Protein AF-A0A933ZQR7-F1 (afdb_monomer)

Foldseek 3Di:
DVQVVQVVPVVSNVVLVVQLVVQLVVLVVLDDAEPPDPDPSNVSLNVLLVVLQVLVCVVVVHDPVFKGKAKDFPVLLVVQVVQFDPPQKDKDDCVVNVHPLRIMIIIGGQVRGDDDQQPDDAPQQFPDDDVPDTHGDGPPSVSHHDGGSSSSSSSSSSSD

Sequence (160 aa):
MVITAALQDGKEADALFAELERGVHAALETYSNVHRGSGHHSLVSTRLFEQAREIVLEHLGLKPNKHVVIFCSPRRAQALEARLEPGTYRCVSSLDLGLPLGVRALAVERKHLPRGVPFEPGGGTARLVAPGWVIWAQAPDRFEAGTPAIVNVIALAKAL

Nearest PDB structures (foldseek):
  6a6g-assembly1_A  TM=7.655E-01  e=2.314E-05  Fervidobacterium islandicum
  6wci-assembly1_B  TM=7.344E-01  e=2.459E-05  Stenotrophomonas maltophilia K279a
  6wci-assembly1_A  TM=7.674E-01  e=1.952E-04  Stenotrophomonas maltophilia K279a
  7tlm-assembly1_A-2  TM=8.391E-01  e=2.232E-03  Lancefieldella parvula
  7tlr-assembly1_B  TM=8.384E-01  e=4.105E-03  Lancefieldella parvula

Secondary structure (DSSP, 8-state):
-HHHHHTTSHHHHHHHHHHHHHHHHHHHTT---SSS--SHHHHHHHHHHHHHHHHHHHHTT--TTTEEEEEE-HHHHHHHHTTS-TTSEEEEEGGGGT-----EEEEEEGGGSPPSS-SS--TTTEEEEETTEEEEPPTTGGG--SS--HHHHHHHHHT-

pLDDT: mean 92.82, std 10.78, range [45.94, 98.69]

Solvent-accessible surface area (backbone atoms only — not comparable to full-atom values): 9091 Å² total; per-residue (Å²): 118,68,55,69,61,31,69,79,41,69,69,56,35,51,53,54,49,54,50,49,48,52,55,46,55,62,50,56,79,34,63,48,61,55,94,74,55,90,48,7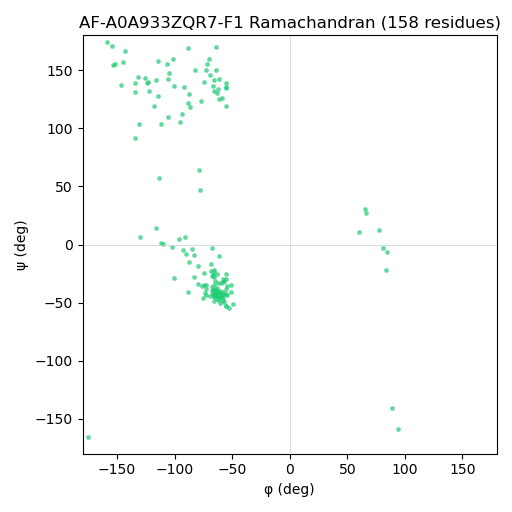0,36,16,48,52,31,30,50,50,49,55,50,26,44,54,48,50,29,56,75,68,75,47,56,74,93,54,34,45,53,37,63,34,40,64,70,54,46,55,58,51,52,77,67,42,64,89,85,53,54,50,75,49,46,27,58,77,54,75,37,90,62,63,44,27,40,40,37,31,38,58,89,62,56,85,77,81,79,48,96,59,76,44,52,61,14,55,70,44,80,54,94,96,50,70,44,60,36,58,85,49,41,22,72,34,49,42,83,74,64,55,69,50,45,40,47,43,36,72,73,103

Mean predicted aligned error: 4.67 Å

Radius of gyration: 16.62 Å; Cα contacts (8 Å, |Δi|>4): 233; chains: 1; bounding box: 39×31×50 Å

Structure (mmCIF, N/CA/C/O backbone):
data_AF-A0A933ZQR7-F1
#
_entry.id   AF-A0A933ZQR7-F1
#
loop_
_atom_site.group_PDB
_atom_site.id
_atom_site.type_symbol
_atom_site.label_atom_id
_atom_site.label_alt_id
_atom_site.label_comp_id
_atom_site.label_asym_id
_atom_site.label_entity_id
_atom_site.label_seq_id
_atom_site.pdbx_PDB_ins_code
_atom_site.Cartn_x
_atom_site.Cartn_y
_atom_site.Cartn_z
_atom_site.occupancy
_atom_site.B_iso_or_equiv
_atom_site.auth_seq_id
_atom_site.auth_comp_id
_atom_site.auth_asym_id
_atom_site.au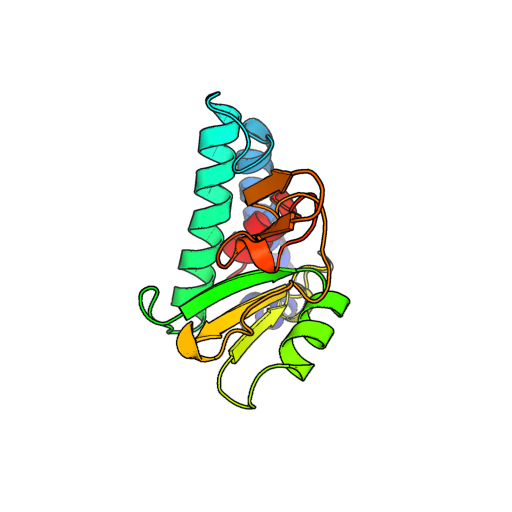th_atom_id
_atom_site.pdbx_PDB_model_num
ATOM 1 N N . MET A 1 1 ? -15.636 2.796 9.864 1.00 45.94 1 MET A N 1
ATOM 2 C CA . MET A 1 1 ? -16.865 3.148 10.618 1.00 45.94 1 MET A CA 1
ATOM 3 C C . MET A 1 1 ? -16.577 3.590 12.057 1.00 45.94 1 MET A C 1
ATOM 5 O O . MET A 1 1 ? -17.418 4.268 12.623 1.00 45.94 1 MET A O 1
ATOM 9 N N . VAL A 1 2 ? -15.415 3.257 12.643 1.00 50.69 2 VAL A N 1
ATOM 10 C CA . VAL A 1 2 ? -15.109 3.552 14.058 1.00 50.69 2 VAL A CA 1
ATOM 11 C C . VAL A 1 2 ? -14.776 5.035 14.301 1.00 50.69 2 VAL A C 1
ATOM 13 O O . VAL A 1 2 ? -15.360 5.650 15.182 1.00 50.69 2 VAL A O 1
ATOM 16 N N . ILE A 1 3 ? -13.931 5.660 13.472 1.00 49.91 3 ILE A N 1
ATOM 17 C CA . ILE A 1 3 ? -13.497 7.051 13.722 1.00 49.91 3 ILE A CA 1
ATOM 18 C C . ILE A 1 3 ? -14.580 8.079 13.354 1.00 49.91 3 ILE A C 1
ATOM 20 O O . ILE A 1 3 ? -14.772 9.060 14.063 1.00 49.91 3 ILE A O 1
ATOM 24 N N . THR A 1 4 ? -15.356 7.842 12.295 1.00 49.53 4 THR A N 1
ATOM 25 C CA . THR A 1 4 ? -16.429 8.762 11.879 1.00 49.53 4 THR A CA 1
ATOM 26 C C . THR A 1 4 ? -17.584 8.830 12.886 1.00 49.53 4 THR A C 1
ATOM 28 O O . THR A 1 4 ? -18.239 9.864 12.974 1.00 49.53 4 THR A O 1
ATOM 31 N N . ALA A 1 5 ? -17.816 7.763 13.660 1.00 48.06 5 ALA A N 1
ATOM 32 C CA . ALA A 1 5 ? -18.797 7.747 14.747 1.00 48.06 5 ALA A CA 1
ATOM 33 C C . ALA A 1 5 ? -18.270 8.426 16.028 1.00 48.06 5 ALA A C 1
ATOM 35 O O . ALA A 1 5 ? -19.030 9.113 16.704 1.00 48.06 5 ALA A O 1
ATOM 36 N N . ALA A 1 6 ? -16.967 8.310 16.317 1.00 49.59 6 ALA A N 1
ATOM 37 C CA . ALA A 1 6 ? -16.336 8.905 17.500 1.00 49.59 6 ALA A CA 1
ATOM 38 C C . ALA A 1 6 ? -16.263 10.445 17.473 1.00 49.59 6 ALA A C 1
ATOM 40 O O . ALA A 1 6 ? -16.108 11.076 18.512 1.00 49.59 6 ALA A O 1
ATOM 41 N N . LEU A 1 7 ? -16.437 11.084 16.309 1.00 52.28 7 LEU A N 1
ATOM 42 C CA . LEU A 1 7 ? -16.472 12.551 16.191 1.00 52.28 7 LEU A CA 1
ATOM 43 C C . LEU A 1 7 ? -17.705 13.208 16.849 1.00 52.28 7 LEU A C 1
ATOM 45 O O . LEU A 1 7 ? -17.814 14.433 16.839 1.00 52.28 7 LEU A O 1
ATOM 49 N N . GLN A 1 8 ? -18.636 12.424 17.403 1.00 56.12 8 GLN A N 1
ATOM 50 C CA . GLN A 1 8 ? -19.807 12.933 18.126 1.00 56.12 8 GLN A CA 1
ATOM 51 C C . GLN A 1 8 ? -19.541 13.188 19.621 1.00 56.12 8 GLN A C 1
ATOM 53 O O . GLN A 1 8 ? -20.302 13.933 20.237 1.00 56.12 8 GLN A O 1
ATOM 58 N N . ASP A 1 9 ? -18.446 12.657 20.182 1.00 63.94 9 ASP A N 1
ATOM 59 C CA . ASP A 1 9 ? -18.006 12.918 21.557 1.00 63.94 9 ASP A CA 1
ATOM 60 C C . ASP A 1 9 ? -16.511 13.284 21.569 1.00 63.94 9 ASP A C 1
ATOM 62 O O . ASP A 1 9 ? -15.629 12.441 21.395 1.00 63.94 9 ASP A O 1
ATOM 66 N N . GLY A 1 10 ? -16.210 14.576 21.735 1.00 71.75 10 GLY A N 1
ATOM 67 C CA . GLY A 1 10 ? -14.857 15.121 21.563 1.00 71.75 10 GLY A CA 1
ATOM 68 C C . GLY A 1 10 ? -13.785 14.439 22.422 1.00 71.75 10 GLY A C 1
ATOM 69 O O . GLY A 1 10 ? -12.646 14.318 21.987 1.00 71.75 10 GLY A O 1
ATOM 70 N N . LYS A 1 11 ? -14.145 13.909 23.599 1.00 77.25 11 LYS A N 1
ATOM 71 C CA . LYS A 1 11 ? -13.191 13.199 24.470 1.00 77.25 11 LYS A CA 1
ATOM 72 C C . LYS A 1 11 ? -12.793 11.821 23.942 1.00 77.25 11 LYS A C 1
ATOM 74 O O . LYS A 1 11 ? -11.658 11.398 24.153 1.00 77.25 11 LYS A O 1
ATOM 79 N N . GLU A 1 12 ? -13.714 11.112 23.294 1.00 82.06 12 GLU A N 1
ATOM 80 C CA . GLU A 1 12 ? -13.433 9.801 22.704 1.00 82.06 12 GLU A CA 1
ATOM 81 C C . GLU A 1 12 ? -12.577 9.957 21.442 1.00 82.06 12 GLU A C 1
ATOM 83 O O . GLU A 1 12 ? -11.587 9.242 21.272 1.00 82.06 12 GLU A O 1
ATOM 88 N N . ALA A 1 13 ? -12.886 10.961 20.615 1.00 79.38 13 ALA A N 1
ATOM 89 C CA . ALA A 1 13 ? -12.074 11.323 19.456 1.00 79.38 13 ALA A CA 1
ATOM 90 C C . ALA A 1 13 ? -10.625 11.673 19.845 1.00 79.38 13 ALA A C 1
ATOM 92 O O . ALA A 1 13 ? -9.689 11.163 19.224 1.00 79.38 13 ALA A O 1
ATOM 93 N N . ASP A 1 14 ? -10.432 12.473 20.898 1.00 86.50 14 ASP A N 1
ATOM 94 C CA . ASP A 1 14 ? -9.101 12.836 21.400 1.00 86.50 14 ASP A CA 1
ATOM 95 C C . ASP A 1 14 ? -8.309 11.606 21.873 1.00 86.50 14 ASP A C 1
ATOM 97 O O . ASP A 1 14 ? -7.120 11.467 21.577 1.00 86.50 14 ASP A O 1
ATOM 101 N N . ALA A 1 15 ? -8.965 10.674 22.573 1.00 89.81 15 ALA A N 1
ATOM 102 C CA . ALA A 1 15 ? -8.327 9.451 23.057 1.00 89.81 15 ALA A CA 1
ATOM 103 C C . ALA A 1 15 ? -7.889 8.523 21.909 1.00 89.81 15 ALA A C 1
ATOM 105 O O . ALA A 1 15 ? -6.765 8.007 21.932 1.00 89.81 15 ALA A O 1
ATOM 106 N N . LEU A 1 16 ? -8.743 8.344 20.894 1.00 89.38 16 LEU A N 1
ATOM 107 C CA . LEU A 1 16 ? -8.436 7.555 19.696 1.00 89.38 16 LEU A CA 1
ATOM 108 C C . LEU A 1 16 ? -7.303 8.184 18.883 1.00 89.38 16 LEU A C 1
ATOM 110 O O . LEU A 1 16 ? -6.387 7.483 18.447 1.00 89.38 16 LEU A O 1
ATOM 114 N N . PHE A 1 17 ? -7.326 9.508 18.715 1.00 90.25 17 PHE A N 1
ATOM 115 C CA . PHE A 1 17 ? -6.254 10.222 18.030 1.00 90.25 17 PHE A CA 1
ATOM 116 C C . PHE A 1 17 ? -4.923 10.082 18.776 1.00 90.25 17 PHE A C 1
ATOM 118 O O . PHE A 1 17 ? -3.911 9.763 18.157 1.00 90.25 17 PHE A O 1
ATOM 125 N N . ALA A 1 18 ? -4.927 10.214 20.106 1.00 93.25 18 ALA A N 1
ATOM 126 C CA . ALA A 1 18 ? -3.728 10.023 20.917 1.00 93.25 18 ALA A CA 1
ATOM 127 C C . ALA A 1 18 ? -3.171 8.590 20.808 1.00 93.25 18 ALA A C 1
ATOM 129 O O . ALA A 1 18 ? -1.959 8.383 20.880 1.00 93.25 18 ALA A O 1
ATOM 130 N N . GLU A 1 19 ? -4.023 7.572 20.645 1.00 93.88 19 GLU A N 1
ATOM 131 C CA . GLU A 1 19 ? -3.561 6.205 20.383 1.00 93.88 19 GLU A CA 1
ATOM 132 C C . GLU A 1 19 ? -2.932 6.053 18.996 1.00 93.88 19 GLU A C 1
ATOM 134 O O . GLU A 1 19 ? -1.863 5.442 18.872 1.00 93.88 19 GLU A O 1
ATOM 139 N N . LEU A 1 20 ? -3.564 6.616 17.965 1.00 95.31 20 LEU A N 1
ATOM 140 C CA . LEU A 1 20 ? -3.017 6.634 16.612 1.00 95.31 20 LEU A CA 1
ATOM 141 C C . LEU A 1 20 ? -1.650 7.327 16.589 1.00 95.31 20 LEU A C 1
ATOM 143 O O . LEU A 1 20 ? -0.692 6.769 16.055 1.00 95.31 20 LEU A O 1
ATOM 147 N N . GLU A 1 21 ? -1.549 8.498 17.218 1.00 95.12 21 GLU A N 1
ATOM 148 C CA . GLU A 1 21 ? -0.314 9.263 17.368 1.00 95.12 21 GLU A CA 1
ATOM 149 C C . GLU A 1 21 ? 0.779 8.412 18.026 1.00 95.12 21 GLU A C 1
ATOM 151 O O . GLU A 1 21 ? 1.842 8.227 17.432 1.00 95.12 21 GLU A O 1
ATOM 156 N N . ARG A 1 22 ? 0.510 7.794 19.187 1.00 96.62 22 ARG A N 1
ATOM 157 C CA . ARG A 1 22 ? 1.475 6.891 19.846 1.00 96.62 22 ARG A CA 1
ATOM 158 C C . ARG A 1 22 ? 1.943 5.762 18.926 1.00 96.62 22 ARG A C 1
ATOM 160 O O . ARG A 1 22 ? 3.133 5.458 18.894 1.00 96.62 22 ARG A O 1
ATOM 167 N N . GLY A 1 23 ? 1.026 5.153 18.172 1.00 95.25 23 GLY A N 1
ATOM 168 C CA . GLY A 1 23 ? 1.356 4.097 17.213 1.00 95.25 23 GLY A CA 1
ATOM 169 C C . GLY A 1 23 ? 2.268 4.582 16.083 1.00 95.25 23 GLY A C 1
ATOM 170 O O . GLY A 1 23 ? 3.233 3.904 15.731 1.00 95.25 23 GLY A O 1
ATOM 171 N N . VAL A 1 24 ? 2.001 5.776 15.548 1.00 96.62 24 VAL A N 1
ATOM 172 C CA . VAL A 1 24 ? 2.841 6.407 14.523 1.00 96.62 24 VAL A CA 1
ATOM 173 C C . VAL A 1 24 ? 4.220 6.752 15.083 1.00 96.62 24 VAL A C 1
ATOM 175 O O . VAL A 1 24 ? 5.220 6.424 14.449 1.00 96.62 24 VAL A O 1
ATOM 178 N N . HIS A 1 25 ? 4.300 7.339 16.278 1.00 97.56 25 HIS A N 1
ATOM 179 C CA . HIS A 1 25 ? 5.574 7.650 16.930 1.00 97.56 25 HIS A CA 1
ATOM 180 C C . HIS A 1 25 ? 6.432 6.402 17.152 1.00 97.56 25 HIS A C 1
ATOM 182 O O . HIS A 1 25 ? 7.615 6.422 16.819 1.00 97.56 25 HIS A O 1
ATOM 188 N N . ALA A 1 26 ? 5.836 5.298 17.609 1.00 96.50 26 ALA A N 1
ATOM 189 C CA . ALA A 1 26 ? 6.547 4.029 17.753 1.00 96.50 26 ALA A CA 1
ATOM 190 C C . ALA A 1 26 ? 7.094 3.510 16.409 1.00 96.50 26 ALA A C 1
ATOM 192 O O . ALA A 1 26 ? 8.220 3.022 16.332 1.00 96.50 26 ALA A O 1
ATOM 193 N N . ALA A 1 27 ? 6.335 3.649 15.316 1.00 96.56 27 ALA A N 1
ATOM 194 C CA . ALA A 1 27 ? 6.821 3.279 13.987 1.00 96.56 27 ALA A CA 1
ATOM 195 C C . ALA A 1 27 ? 7.983 4.173 13.513 1.00 96.56 27 ALA A C 1
ATOM 197 O O . ALA A 1 27 ? 8.902 3.690 12.848 1.00 96.56 27 ALA A O 1
ATOM 198 N N . LEU A 1 28 ? 7.971 5.462 13.872 1.00 97.06 28 LEU A N 1
ATOM 199 C CA . LEU A 1 28 ? 9.020 6.416 13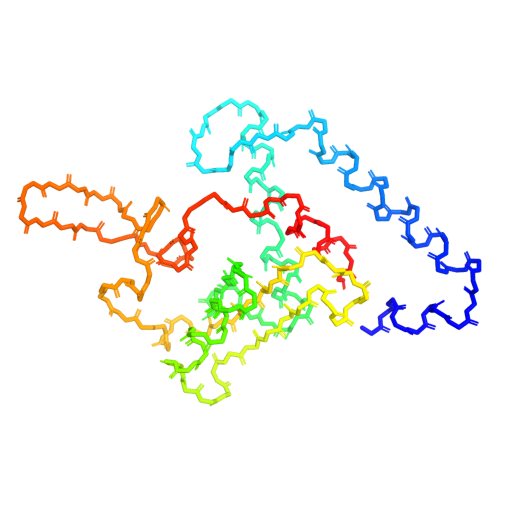.502 1.00 97.06 28 LEU A CA 1
ATOM 200 C C . LEU A 1 28 ? 10.381 6.095 14.133 1.00 97.06 28 LEU A C 1
ATOM 202 O O . LEU A 1 28 ? 11.400 6.384 13.508 1.00 97.06 28 LEU A O 1
ATOM 206 N N . GLU A 1 29 ? 10.423 5.438 15.296 1.00 97.38 29 GLU A N 1
ATOM 207 C CA . GLU A 1 29 ? 11.681 5.012 15.938 1.00 97.38 29 GLU A CA 1
ATOM 208 C C . GLU A 1 29 ? 12.522 4.087 15.045 1.00 97.38 29 GLU A C 1
ATOM 210 O O . GLU A 1 29 ? 13.751 4.094 15.105 1.00 97.38 29 GLU A O 1
ATOM 215 N N . THR A 1 30 ? 11.864 3.314 14.178 1.00 95.50 30 THR A N 1
ATOM 216 C CA . THR A 1 30 ? 12.508 2.350 13.273 1.00 95.50 30 THR A CA 1
ATOM 217 C C . THR A 1 30 ? 12.314 2.698 11.799 1.00 95.50 30 THR A C 1
ATOM 219 O O . THR A 1 30 ? 12.578 1.862 10.930 1.00 95.50 30 THR A O 1
ATOM 222 N N . TYR A 1 31 ? 11.872 3.924 11.496 1.00 96.38 31 TYR A N 1
ATOM 223 C CA . TYR A 1 31 ? 11.580 4.350 10.132 1.00 96.38 31 TYR A CA 1
ATOM 224 C C . TYR A 1 31 ? 12.812 4.236 9.226 1.00 96.38 31 TYR A C 1
ATOM 226 O O . TYR A 1 31 ? 13.888 4.779 9.490 1.00 96.38 31 TYR A O 1
ATOM 234 N N . SER A 1 32 ? 12.638 3.527 8.117 1.00 96.00 32 SER A N 1
ATOM 235 C CA . SER A 1 32 ? 13.618 3.397 7.049 1.00 96.00 32 SER A CA 1
ATOM 236 C C . SER A 1 32 ? 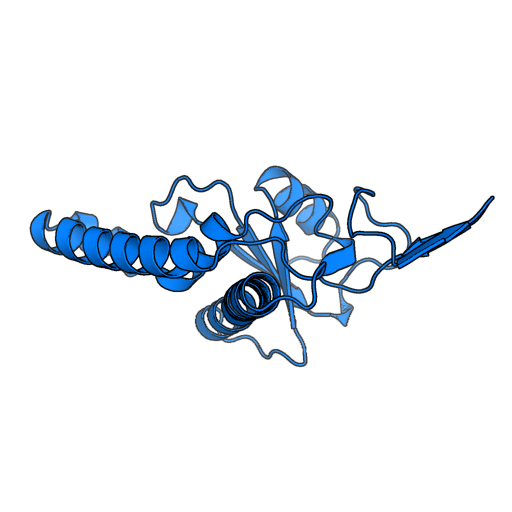12.929 2.980 5.750 1.00 96.00 32 SER A C 1
ATOM 238 O O . SER A 1 32 ? 11.737 2.677 5.719 1.00 96.00 32 SER A O 1
ATOM 240 N N . ASN A 1 33 ? 13.689 2.934 4.657 1.00 93.75 33 ASN A N 1
ATOM 241 C CA . ASN A 1 33 ? 13.176 2.478 3.370 1.00 93.75 33 ASN A CA 1
ATOM 242 C C . ASN A 1 33 ? 12.718 1.014 3.452 1.00 93.75 33 ASN A C 1
ATOM 244 O O . ASN A 1 33 ? 13.454 0.150 3.938 1.00 93.75 33 ASN A O 1
ATOM 248 N N . VAL A 1 34 ? 11.537 0.731 2.904 1.00 93.75 34 VAL A N 1
ATOM 249 C CA . VAL A 1 34 ? 11.007 -0.633 2.765 1.00 93.75 34 VAL A CA 1
ATOM 250 C C . VAL A 1 34 ? 11.574 -1.320 1.525 1.00 93.75 34 VAL A C 1
ATOM 252 O O . VAL A 1 34 ? 11.907 -0.655 0.541 1.00 93.75 34 VAL A O 1
ATOM 255 N N . HIS A 1 35 ? 11.704 -2.648 1.572 1.00 90.88 35 HIS A N 1
ATOM 256 C CA . HIS A 1 35 ? 12.118 -3.507 0.445 1.00 90.88 35 HIS A CA 1
ATOM 257 C C . HIS A 1 35 ? 13.509 -3.217 -0.156 1.00 90.88 35 HIS A C 1
ATOM 259 O O . HIS A 1 35 ? 13.837 -3.727 -1.227 1.00 90.88 35 HIS A O 1
ATOM 265 N N . ARG A 1 36 ? 14.339 -2.388 0.494 1.00 84.31 36 ARG A N 1
ATOM 266 C CA . ARG A 1 36 ? 15.611 -1.891 -0.072 1.00 84.31 36 ARG A CA 1
ATOM 267 C C . ARG A 1 36 ? 16.824 -2.037 0.847 1.00 84.31 36 ARG A C 1
ATOM 269 O O . ARG A 1 36 ? 17.892 -1.537 0.506 1.00 84.31 36 ARG A O 1
ATOM 276 N N . GLY A 1 37 ? 16.692 -2.703 1.991 1.00 86.62 37 GLY A N 1
ATOM 277 C CA . GLY A 1 37 ? 17.787 -2.858 2.943 1.00 86.62 37 GLY A CA 1
ATOM 278 C C . GLY A 1 37 ? 17.681 -4.128 3.778 1.00 86.62 37 GLY A C 1
ATOM 279 O O . GLY A 1 37 ? 16.602 -4.674 3.983 1.00 86.62 37 GLY A O 1
ATOM 280 N N . SER A 1 38 ? 18.831 -4.588 4.266 1.00 92.06 38 SER A N 1
ATOM 281 C CA . SER A 1 38 ? 18.963 -5.716 5.199 1.00 92.06 38 SER A CA 1
ATOM 282 C C . SER A 1 38 ? 19.214 -5.273 6.647 1.00 92.06 38 SER A C 1
ATOM 284 O O . SER A 1 38 ? 19.316 -6.110 7.539 1.00 92.06 38 SER A O 1
ATOM 286 N N . GLY A 1 39 ? 19.322 -3.963 6.896 1.00 95.69 39 GLY A N 1
ATOM 287 C CA . GLY A 1 39 ? 19.493 -3.406 8.238 1.00 95.69 39 GLY A CA 1
ATOM 288 C C . GLY A 1 39 ? 18.220 -3.505 9.082 1.00 95.69 39 GLY A C 1
ATOM 289 O O . GLY A 1 39 ? 17.113 -3.512 8.544 1.00 95.69 39 GLY A O 1
ATOM 290 N N . HIS A 1 40 ? 18.379 -3.521 10.410 1.00 96.19 40 HIS A N 1
ATOM 291 C CA . HIS A 1 40 ? 17.283 -3.725 11.367 1.00 96.19 40 HIS A CA 1
ATOM 292 C C . HIS A 1 40 ? 16.067 -2.818 11.104 1.00 96.19 40 HIS A C 1
ATOM 294 O O . HIS A 1 40 ? 14.960 -3.319 10.937 1.00 96.19 40 HIS A O 1
ATOM 300 N N . HIS A 1 41 ? 16.272 -1.504 10.961 1.00 96.75 41 HIS A N 1
ATOM 301 C CA . HIS A 1 41 ? 15.182 -0.547 10.717 1.00 96.75 41 HIS A CA 1
ATOM 302 C C . HIS A 1 41 ? 14.463 -0.789 9.382 1.00 96.75 41 HIS A C 1
ATOM 304 O O . HIS A 1 41 ? 13.242 -0.687 9.305 1.00 96.75 41 HIS A O 1
ATOM 310 N N . SER A 1 42 ? 15.194 -1.174 8.329 1.00 96.50 42 SER A N 1
ATOM 311 C CA . SER A 1 42 ? 14.590 -1.493 7.027 1.00 96.50 42 SER A CA 1
ATOM 312 C C . SER A 1 42 ? 13.728 -2.753 7.105 1.00 96.50 42 SER A C 1
ATOM 314 O O . SER A 1 42 ? 12.626 -2.774 6.554 1.00 96.50 42 SER A O 1
ATOM 316 N N . LEU A 1 43 ? 14.175 -3.772 7.848 1.00 96.88 43 LEU A N 1
ATOM 317 C CA . LEU A 1 43 ? 13.399 -4.992 8.083 1.00 96.88 43 LEU A CA 1
ATOM 318 C C . LEU A 1 43 ? 12.138 -4.717 8.912 1.00 96.88 43 LEU A C 1
ATOM 320 O O . LEU A 1 43 ? 11.063 -5.196 8.552 1.00 96.88 43 LEU A O 1
ATOM 324 N N . VAL A 1 44 ? 12.245 -3.922 9.982 1.00 97.44 44 VAL A N 1
ATOM 325 C CA . VAL A 1 44 ? 11.095 -3.556 10.825 1.00 97.44 44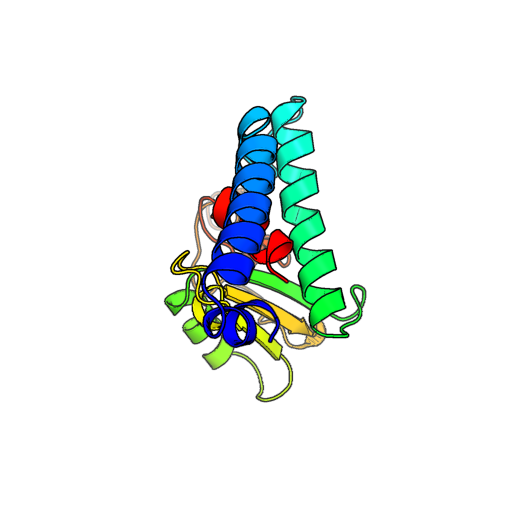 VAL A CA 1
ATOM 326 C C . VAL A 1 44 ? 10.093 -2.707 10.041 1.00 97.44 44 VAL A C 1
ATOM 328 O O . VAL A 1 44 ? 8.917 -3.061 9.990 1.00 97.44 44 VAL A O 1
ATOM 331 N N . SER A 1 45 ? 10.550 -1.660 9.348 1.00 97.38 45 SER A N 1
ATOM 332 C CA . SER A 1 45 ? 9.690 -0.828 8.494 1.00 97.38 45 SER A CA 1
ATOM 333 C C . SER A 1 45 ? 8.998 -1.651 7.406 1.00 97.38 45 SER A C 1
ATOM 335 O O . SER A 1 45 ? 7.804 -1.485 7.175 1.00 97.38 45 SER A O 1
ATOM 337 N N . THR A 1 46 ? 9.724 -2.577 6.767 1.00 97.31 46 THR A N 1
ATOM 338 C CA . THR A 1 46 ? 9.158 -3.488 5.758 1.00 97.31 46 THR A CA 1
ATOM 339 C C . THR A 1 46 ? 8.066 -4.361 6.362 1.00 97.31 46 THR A C 1
ATOM 341 O O . THR A 1 46 ? 6.990 -4.487 5.786 1.00 97.31 46 THR A O 1
ATOM 344 N N . ARG A 1 47 ? 8.308 -4.928 7.548 1.00 97.50 47 ARG A N 1
ATOM 345 C CA . ARG A 1 47 ? 7.321 -5.758 8.238 1.00 97.50 47 ARG A CA 1
ATOM 346 C C . ARG A 1 47 ? 6.054 -4.976 8.571 1.00 97.50 47 ARG A C 1
ATOM 348 O O . ARG A 1 47 ? 4.973 -5.474 8.289 1.00 97.50 47 ARG A O 1
ATOM 355 N N . LEU A 1 48 ? 6.177 -3.777 9.142 1.00 98.00 48 LEU A N 1
ATOM 356 C CA . LEU A 1 48 ? 5.022 -2.937 9.480 1.00 98.00 48 LEU A CA 1
ATOM 357 C C . LEU A 1 48 ? 4.227 -2.541 8.227 1.00 98.00 48 LEU A C 1
ATOM 359 O O . LEU A 1 48 ? 2.998 -2.573 8.232 1.00 98.00 48 LEU A O 1
ATOM 363 N N . PHE A 1 49 ? 4.927 -2.211 7.142 1.00 98.06 49 PHE A N 1
ATOM 364 C CA . PHE A 1 49 ? 4.313 -1.854 5.867 1.00 98.06 49 PHE A CA 1
ATOM 365 C C . PHE A 1 49 ? 3.573 -3.028 5.210 1.00 98.06 49 PHE A C 1
ATOM 367 O O . PHE A 1 49 ? 2.461 -2.856 4.720 1.00 98.06 49 PHE A O 1
ATOM 374 N N . GLU A 1 50 ? 4.142 -4.234 5.228 1.00 97.81 50 GLU A N 1
ATOM 375 C CA . GLU A 1 50 ? 3.474 -5.419 4.676 1.00 97.81 50 GLU A CA 1
ATOM 376 C C . GLU A 1 50 ? 2.349 -5.927 5.592 1.00 97.81 50 GLU A C 1
ATOM 378 O O . GLU A 1 50 ? 1.287 -6.307 5.099 1.00 97.81 50 GLU A O 1
ATOM 383 N N . GLN A 1 51 ? 2.501 -5.817 6.917 1.00 98.25 51 GLN A N 1
ATOM 384 C CA . GLN A 1 51 ? 1.430 -6.097 7.881 1.00 98.25 51 GLN A CA 1
ATOM 385 C C . GLN A 1 51 ? 0.209 -5.190 7.656 1.00 98.25 51 GLN A C 1
ATOM 387 O O . GLN A 1 51 ? -0.929 -5.633 7.814 1.00 98.25 51 GLN A O 1
ATOM 392 N N . ALA A 1 52 ? 0.408 -3.947 7.208 1.00 98.50 52 ALA A N 1
ATOM 393 C CA . ALA A 1 52 ? -0.700 -3.074 6.827 1.00 98.50 52 ALA A CA 1
ATOM 394 C C . ALA A 1 52 ? -1.573 -3.678 5.712 1.00 98.50 52 ALA A C 1
ATOM 396 O O . ALA A 1 52 ? -2.785 -3.459 5.695 1.00 98.50 52 ALA A O 1
ATOM 397 N N . ARG A 1 53 ? -1.002 -4.469 4.789 1.00 98.50 53 ARG A N 1
ATOM 398 C CA . ARG A 1 53 ? -1.787 -5.162 3.752 1.00 98.50 53 ARG A CA 1
ATOM 399 C C . ARG A 1 53 ? -2.676 -6.238 4.355 1.00 98.50 53 ARG A C 1
ATOM 401 O O . ARG A 1 53 ? -3.812 -6.388 3.916 1.00 98.50 53 ARG A O 1
ATOM 408 N N . GLU A 1 54 ? -2.167 -6.975 5.335 1.00 98.38 54 GLU A N 1
ATOM 409 C CA . GLU A 1 54 ? -2.924 -8.014 6.038 1.00 98.38 54 GLU A CA 1
ATOM 410 C C . GLU A 1 54 ? -4.115 -7.404 6.779 1.00 98.38 54 GLU A C 1
ATOM 412 O O . GLU A 1 54 ? -5.240 -7.854 6.577 1.00 98.38 54 GLU A O 1
ATOM 417 N N . ILE A 1 55 ? -3.887 -6.309 7.513 1.00 98.56 55 ILE A N 1
ATOM 418 C CA . ILE A 1 55 ? -4.937 -5.568 8.229 1.00 98.56 55 ILE A CA 1
ATOM 419 C C . ILE A 1 55 ? -6.005 -5.050 7.258 1.00 98.56 55 ILE A C 1
ATOM 421 O O . ILE A 1 55 ? -7.198 -5.221 7.494 1.00 98.56 55 ILE A O 1
ATOM 425 N N . VAL A 1 56 ? -5.604 -4.473 6.118 1.00 98.69 56 VAL A N 1
ATOM 426 C CA . VAL A 1 56 ? -6.559 -4.026 5.089 1.00 98.69 56 VAL A CA 1
ATOM 427 C C . VAL A 1 56 ? -7.388 -5.193 4.546 1.00 98.69 56 VAL A C 1
ATOM 429 O O . VAL A 1 56 ? -8.595 -5.051 4.348 1.00 98.69 56 VAL A O 1
ATOM 432 N N . LEU A 1 57 ? -6.769 -6.346 4.276 1.00 98.50 57 LEU A N 1
ATOM 433 C CA . LEU A 1 57 ? -7.492 -7.523 3.787 1.00 98.50 57 LEU A CA 1
ATOM 434 C C . LEU A 1 57 ? -8.473 -8.059 4.827 1.00 98.50 57 LEU A C 1
ATOM 436 O O . LEU A 1 57 ? -9.601 -8.384 4.460 1.00 98.50 57 LEU A O 1
ATOM 440 N N . GLU A 1 58 ? -8.062 -8.126 6.092 1.00 98.38 58 GLU A N 1
ATOM 441 C CA . GLU A 1 58 ? -8.907 -8.540 7.211 1.00 98.38 58 GLU A CA 1
ATOM 442 C C . GLU A 1 58 ? -10.106 -7.603 7.370 1.00 98.38 58 GLU A C 1
ATOM 444 O O . GLU A 1 58 ? -11.247 -8.064 7.327 1.00 98.38 58 GLU A O 1
ATOM 449 N N . HIS A 1 59 ? -9.860 -6.290 7.414 1.00 98.12 59 HIS A N 1
ATOM 450 C CA . HIS A 1 59 ? -10.898 -5.262 7.480 1.00 98.12 59 HIS A CA 1
ATOM 451 C C . HIS A 1 59 ? -11.912 -5.387 6.330 1.00 98.12 59 HIS A C 1
ATOM 453 O O . HIS A 1 59 ? -13.115 -5.211 6.513 1.00 98.12 59 HIS A O 1
ATOM 459 N N . LEU A 1 60 ? -11.443 -5.729 5.125 1.00 97.75 60 LEU A N 1
ATOM 460 C CA . LEU A 1 60 ? -12.295 -5.920 3.950 1.00 97.75 60 LEU A CA 1
ATOM 461 C C . LEU A 1 60 ? -12.916 -7.326 3.842 1.00 97.75 60 LEU A C 1
ATOM 463 O O . LEU A 1 60 ? -13.692 -7.559 2.907 1.00 97.75 60 LEU A O 1
ATOM 467 N N . GLY A 1 61 ? -12.586 -8.261 4.738 1.00 97.94 61 GLY A N 1
ATOM 468 C CA . GLY A 1 61 ? -13.036 -9.656 4.693 1.00 97.94 61 GLY A CA 1
ATOM 469 C C . GLY A 1 61 ? -12.510 -10.441 3.482 1.00 97.94 61 GLY A C 1
ATOM 470 O O . GLY A 1 61 ? -13.195 -11.325 2.960 1.00 97.94 61 GLY A O 1
ATOM 471 N N . LEU A 1 62 ? -11.322 -10.097 2.980 1.00 98.12 62 LEU A N 1
ATOM 472 C CA . LEU A 1 62 ? -10.738 -10.646 1.755 1.00 98.12 62 LEU A CA 1
ATOM 473 C C . LEU A 1 62 ? -9.618 -11.649 2.043 1.00 98.12 62 LEU A C 1
ATOM 475 O O . LEU A 1 62 ? -8.862 -11.537 3.000 1.00 98.12 62 LEU A O 1
ATOM 479 N N . LYS A 1 63 ? -9.477 -12.649 1.165 1.00 96.94 63 LYS A N 1
ATOM 480 C CA . LYS A 1 63 ? -8.474 -13.713 1.336 1.00 96.94 63 LYS A CA 1
ATOM 481 C C . LYS A 1 63 ? -7.115 -13.326 0.730 1.00 96.94 63 LYS A C 1
ATOM 483 O O . LYS A 1 63 ? -7.089 -13.031 -0.472 1.00 96.94 63 LYS A O 1
ATOM 488 N N . PRO A 1 64 ? -5.990 -13.444 1.464 1.00 95.62 64 PRO A N 1
ATOM 489 C CA . PRO A 1 64 ? -4.654 -13.031 0.999 1.00 95.62 64 PRO A CA 1
ATOM 490 C C . PRO A 1 64 ? -4.102 -13.857 -0.172 1.00 95.62 64 PRO A C 1
ATOM 492 O O . PRO A 1 64 ? -3.320 -13.367 -0.990 1.00 95.62 64 PRO A O 1
ATOM 495 N N . ASN A 1 65 ? -4.545 -15.108 -0.317 1.00 96.00 65 ASN A N 1
ATOM 496 C CA . ASN A 1 65 ? -4.164 -15.952 -1.451 1.00 96.00 65 ASN A CA 1
ATOM 497 C C . ASN A 1 65 ? -4.862 -15.554 -2.765 1.00 96.00 65 ASN A C 1
ATOM 499 O O . ASN A 1 65 ? -4.340 -15.826 -3.844 1.00 96.00 65 ASN A O 1
ATOM 503 N N . LYS A 1 66 ? -6.028 -14.903 -2.690 1.00 97.25 66 LYS A N 1
ATOM 504 C CA . LYS A 1 66 ? -6.805 -14.464 -3.859 1.00 97.25 66 LYS A CA 1
ATOM 505 C C . LYS A 1 66 ? -6.621 -12.987 -4.173 1.00 97.25 66 LYS A C 1
ATOM 507 O O . LYS A 1 66 ? -6.715 -12.613 -5.339 1.00 97.25 66 LYS A O 1
ATOM 512 N N . HIS A 1 67 ? -6.335 -12.178 -3.161 1.00 98.50 67 HIS A N 1
ATOM 513 C CA . HIS A 1 67 ? -6.258 -10.731 -3.281 1.00 98.50 67 HIS A CA 1
ATOM 514 C C . HIS A 1 67 ? -4.843 -10.230 -3.039 1.00 98.50 67 HIS A C 1
ATOM 516 O O . HIS A 1 67 ? -4.012 -10.889 -2.415 1.00 98.50 67 HIS A O 1
ATOM 522 N N . VAL A 1 68 ? -4.578 -9.043 -3.555 1.00 98.31 68 VAL A N 1
ATOM 523 C CA . VAL A 1 68 ? -3.396 -8.255 -3.235 1.00 98.31 68 VAL A CA 1
ATOM 524 C C . VAL A 1 68 ? -3.848 -6.827 -2.983 1.00 98.31 68 VAL A C 1
ATOM 526 O O . VAL A 1 68 ? -4.729 -6.327 -3.679 1.00 98.31 68 VAL A O 1
ATOM 529 N N . VAL A 1 69 ? -3.272 -6.196 -1.967 1.00 98.69 69 VAL A N 1
ATOM 530 C CA . VAL A 1 69 ? -3.501 -4.783 -1.656 1.00 98.69 69 VAL A CA 1
ATOM 531 C C . VAL A 1 69 ? -2.446 -3.967 -2.375 1.00 98.69 69 VAL A C 1
ATOM 533 O O . VAL A 1 69 ? -1.281 -4.348 -2.342 1.00 98.69 69 VAL A O 1
ATOM 536 N N . ILE A 1 70 ? -2.848 -2.866 -3.001 1.00 98.38 70 ILE A N 1
ATOM 537 C CA . ILE A 1 70 ? -1.971 -1.886 -3.642 1.00 98.38 70 ILE A CA 1
ATOM 538 C C . ILE A 1 70 ? -2.165 -0.548 -2.925 1.00 98.38 70 ILE A C 1
ATOM 540 O O . ILE A 1 70 ? -3.268 0.004 -2.921 1.00 98.38 70 ILE A O 1
ATOM 544 N N . PHE A 1 71 ? -1.101 -0.025 -2.328 1.00 98.44 71 PHE A N 1
ATOM 545 C CA . PHE A 1 71 ? -1.066 1.290 -1.708 1.00 98.44 71 PHE A CA 1
ATOM 546 C C . PHE A 1 71 ? -0.682 2.344 -2.736 1.00 98.44 71 PHE A C 1
ATOM 548 O O . PHE A 1 71 ? 0.378 2.289 -3.359 1.00 98.44 71 PHE A O 1
ATOM 555 N N . CYS A 1 72 ? -1.541 3.338 -2.923 1.00 97.00 72 CYS A N 1
ATOM 556 C CA . CYS A 1 72 ? -1.284 4.398 -3.887 1.00 97.00 72 CYS A CA 1
ATOM 557 C C . CYS A 1 72 ? -2.018 5.695 -3.531 1.00 97.00 72 CYS A C 1
ATOM 559 O O . CYS A 1 72 ? -2.841 5.745 -2.616 1.00 97.00 72 CYS A O 1
ATOM 561 N N . SER A 1 73 ? -1.691 6.772 -4.245 1.00 97.06 73 SER A N 1
ATOM 562 C CA . SER A 1 73 ? -2.400 8.045 -4.112 1.00 97.06 73 SER A CA 1
ATOM 563 C C . SER A 1 73 ? -3.823 7.951 -4.685 1.00 97.06 73 SER A C 1
ATOM 565 O O . SER A 1 73 ? -4.074 7.112 -5.557 1.00 97.06 73 SER A O 1
ATOM 567 N N . PRO A 1 74 ? -4.752 8.848 -4.296 1.00 97.06 74 PRO A N 1
ATOM 568 C CA . PRO A 1 74 ? -6.105 8.883 -4.851 1.00 97.06 74 PRO A CA 1
ATOM 569 C C . PRO A 1 74 ? -6.151 8.902 -6.383 1.00 97.06 74 PRO A C 1
ATOM 571 O O . PRO A 1 74 ? -6.928 8.169 -6.990 1.00 97.06 74 PRO A O 1
ATOM 574 N N . ARG A 1 75 ? -5.258 9.674 -7.017 1.00 96.00 75 ARG A N 1
ATOM 575 C CA . ARG A 1 75 ? -5.140 9.745 -8.480 1.00 96.00 75 ARG A CA 1
ATOM 576 C C . ARG A 1 75 ? -4.760 8.398 -9.099 1.00 96.00 75 ARG A C 1
ATOM 578 O O . ARG A 1 75 ? -5.311 8.016 -10.127 1.00 96.00 75 ARG A O 1
ATOM 585 N N . ARG A 1 76 ? -3.799 7.690 -8.501 1.00 95.81 76 ARG A N 1
ATOM 586 C CA . ARG A 1 76 ? -3.333 6.394 -9.013 1.00 95.81 76 ARG A CA 1
ATOM 587 C C . ARG A 1 76 ? -4.348 5.287 -8.789 1.00 95.81 76 ARG A C 1
ATOM 589 O O . ARG A 1 76 ? -4.526 4.474 -9.689 1.00 95.81 76 ARG A O 1
ATOM 596 N N . ALA A 1 77 ? -5.038 5.297 -7.649 1.00 96.62 77 ALA A N 1
ATOM 597 C CA . ALA A 1 77 ? -6.155 4.395 -7.399 1.00 96.62 77 ALA A CA 1
ATOM 598 C C . ALA A 1 77 ? -7.205 4.546 -8.504 1.00 96.62 77 ALA A C 1
ATOM 600 O O . ALA A 1 77 ? -7.484 3.580 -9.201 1.00 96.62 77 ALA A O 1
ATOM 601 N N . GLN A 1 78 ? -7.663 5.773 -8.775 1.00 96.12 78 GLN A N 1
ATOM 602 C CA . GLN A 1 78 ? -8.636 6.043 -9.839 1.00 96.12 78 GLN A CA 1
ATOM 603 C C . GLN A 1 78 ? -8.146 5.581 -11.222 1.00 96.12 78 GLN A C 1
ATOM 605 O O . GLN A 1 78 ? -8.904 5.002 -11.999 1.00 96.12 78 GLN A O 1
ATOM 610 N N . ALA A 1 79 ? -6.865 5.800 -11.536 1.00 95.75 79 ALA A N 1
ATOM 611 C CA . ALA A 1 79 ? -6.279 5.337 -12.790 1.00 95.75 79 ALA A CA 1
ATOM 612 C C . ALA A 1 79 ? -6.248 3.800 -12.894 1.00 95.75 79 ALA A C 1
ATOM 614 O O . ALA A 1 79 ? -6.476 3.257 -13.976 1.00 95.75 79 ALA A O 1
ATOM 615 N N . LEU A 1 80 ? -5.951 3.094 -11.802 1.00 95.88 80 LEU A N 1
ATOM 616 C CA . LEU A 1 80 ? -5.937 1.635 -11.779 1.00 95.88 80 LEU A CA 1
ATOM 617 C C . LEU A 1 80 ? -7.358 1.058 -11.819 1.00 95.88 80 LEU A C 1
ATOM 619 O O . LEU A 1 80 ? -7.609 0.149 -12.601 1.00 95.88 80 LEU A O 1
ATOM 623 N N . GLU A 1 81 ? -8.290 1.625 -11.054 1.00 96.31 81 GLU A N 1
ATOM 624 C CA . GLU A 1 81 ? -9.715 1.266 -11.046 1.00 96.31 81 GLU A CA 1
ATOM 625 C C . GLU A 1 81 ? -10.328 1.335 -12.449 1.00 96.31 81 GLU A C 1
ATOM 627 O O . GLU A 1 81 ? -10.993 0.396 -12.871 1.00 96.31 81 GLU A O 1
ATOM 632 N N . ALA A 1 82 ? -10.012 2.377 -13.226 1.00 95.69 82 ALA A N 1
ATOM 633 C CA . ALA A 1 82 ? -10.474 2.525 -14.611 1.00 95.69 82 ALA A CA 1
ATOM 634 C C . ALA A 1 82 ? -9.997 1.411 -15.572 1.00 95.69 82 ALA A C 1
ATOM 636 O O . ALA A 1 82 ? -10.433 1.358 -16.720 1.00 95.69 82 ALA A O 1
ATOM 637 N N . ARG A 1 83 ? -9.071 0.548 -15.136 1.00 95.25 83 ARG A N 1
ATOM 638 C CA . ARG A 1 83 ? -8.526 -0.590 -15.897 1.00 95.25 83 ARG A CA 1
ATOM 639 C C . ARG A 1 83 ? -8.948 -1.946 -15.324 1.00 95.25 83 ARG A C 1
ATOM 641 O O . ARG A 1 83 ? -8.489 -2.971 -15.823 1.00 95.25 83 ARG A O 1
ATOM 648 N N . LEU A 1 84 ? -9.750 -1.952 -14.262 1.00 96.25 84 LEU A N 1
ATOM 649 C CA . LEU A 1 84 ? -10.253 -3.152 -13.603 1.00 96.25 84 LEU A CA 1
ATOM 650 C C . LEU A 1 84 ? -11.730 -3.347 -13.932 1.00 96.25 84 LEU A C 1
ATOM 652 O O . LEU A 1 84 ? -12.446 -2.394 -14.236 1.00 96.25 84 LEU A O 1
ATOM 656 N N . GLU A 1 85 ? -12.196 -4.590 -13.847 1.00 95.12 85 GLU A N 1
ATOM 657 C CA . GLU A 1 85 ? -13.622 -4.852 -13.994 1.00 95.12 85 GLU A CA 1
ATOM 658 C C . GLU A 1 85 ? -14.387 -4.422 -12.729 1.00 95.12 85 GLU A C 1
ATOM 660 O O . GLU A 1 85 ? -13.909 -4.630 -11.605 1.00 95.12 85 GLU A O 1
ATOM 665 N N . PRO A 1 86 ? -15.580 -3.815 -12.869 1.00 94.75 86 PRO A N 1
ATOM 666 C CA . PRO A 1 86 ? -16.397 -3.450 -11.720 1.00 94.75 86 PRO A CA 1
ATOM 667 C C . PRO A 1 86 ? -16.676 -4.654 -10.809 1.00 94.75 86 PRO A C 1
ATOM 669 O O . PRO A 1 86 ? -17.025 -5.737 -11.271 1.00 94.75 86 PRO A O 1
ATOM 672 N N . GLY A 1 87 ? -16.534 -4.463 -9.497 1.00 93.50 87 GLY A N 1
ATOM 673 C CA . GLY A 1 87 ? -16.782 -5.507 -8.495 1.00 93.50 87 GLY A CA 1
ATOM 674 C C . GLY A 1 87 ? -15.604 -6.450 -8.221 1.00 93.50 87 GLY A C 1
ATOM 675 O O . GLY A 1 87 ? -15.671 -7.215 -7.263 1.00 93.50 87 GLY A O 1
ATOM 676 N N . THR A 1 88 ? -14.501 -6.371 -8.976 1.00 96.38 88 THR A N 1
ATOM 677 C CA . THR A 1 88 ? -13.307 -7.217 -8.751 1.00 96.38 88 THR A CA 1
ATOM 678 C C . THR A 1 88 ? -12.272 -6.583 -7.817 1.00 96.38 88 THR A C 1
ATOM 680 O O . THR A 1 88 ? -11.152 -7.088 -7.678 1.00 96.38 88 THR A O 1
ATOM 683 N N . TYR A 1 89 ? -12.611 -5.440 -7.222 1.00 97.56 89 TYR A N 1
ATOM 684 C CA . TYR A 1 89 ? -11.758 -4.695 -6.310 1.00 97.56 89 TYR A CA 1
ATOM 685 C C . TYR A 1 89 ? -12.569 -4.027 -5.196 1.00 97.56 89 TYR A C 1
ATOM 687 O O . TYR A 1 89 ? -13.761 -3.752 -5.337 1.00 97.56 89 TYR A O 1
ATOM 695 N N . ARG A 1 90 ? -11.896 -3.745 -4.081 1.00 98.06 90 ARG A N 1
ATOM 696 C CA . ARG A 1 90 ? -12.392 -2.938 -2.961 1.00 98.06 90 ARG A CA 1
ATOM 697 C C . ARG A 1 90 ? -11.334 -1.914 -2.580 1.00 98.06 90 ARG A C 1
ATOM 699 O O . ARG A 1 90 ? -10.146 -2.213 -2.644 1.00 98.06 90 ARG A O 1
ATOM 706 N N . CYS A 1 91 ? -11.754 -0.720 -2.183 1.00 97.50 91 CYS A N 1
ATOM 707 C CA . CYS A 1 91 ? -10.847 0.354 -1.794 1.00 97.50 91 CYS A CA 1
ATOM 708 C C . CYS A 1 91 ? -11.156 0.819 -0.373 1.00 97.50 91 CYS A C 1
ATOM 710 O O . CYS A 1 91 ? -12.321 0.978 -0.019 1.00 97.50 91 CYS A O 1
ATOM 712 N N . VAL A 1 92 ? -10.106 1.084 0.398 1.00 97.88 92 VAL A N 1
ATOM 713 C CA . VAL A 1 92 ? -10.162 1.859 1.642 1.00 97.88 92 VAL A CA 1
ATOM 714 C C . VAL A 1 92 ? -9.362 3.139 1.430 1.00 97.88 92 VAL A C 1
ATOM 716 O O . VAL A 1 92 ? -8.207 3.073 0.999 1.00 97.88 92 VAL A O 1
ATOM 719 N N . SER A 1 93 ? -9.938 4.306 1.718 1.00 97.94 93 SER A N 1
ATOM 720 C CA . SER A 1 93 ? -9.203 5.572 1.740 1.00 97.94 93 SER A CA 1
ATOM 721 C C . SER A 1 93 ? -8.968 6.044 3.169 1.00 97.94 93 SER A C 1
ATOM 723 O O . SER A 1 93 ? -9.861 5.975 4.006 1.00 97.94 93 SER A O 1
ATOM 725 N N . SER A 1 94 ? -7.795 6.628 3.437 1.00 97.56 94 SER A N 1
ATOM 726 C CA . SER A 1 94 ? -7.563 7.313 4.717 1.00 97.56 94 SER A CA 1
ATOM 727 C C . SER A 1 94 ? -8.590 8.422 4.973 1.00 97.56 94 SER A C 1
ATOM 729 O O . SER A 1 94 ? -8.962 8.669 6.115 1.00 97.56 94 SER A O 1
ATOM 731 N N . LEU A 1 95 ? -9.088 9.058 3.906 1.00 96.06 95 LEU A N 1
ATOM 732 C CA . LEU A 1 95 ? -10.103 10.102 3.996 1.00 96.06 95 LEU A CA 1
ATOM 733 C C . LEU A 1 95 ? -11.444 9.570 4.527 1.00 96.06 95 LEU A C 1
ATOM 735 O O . LEU A 1 95 ? -12.121 10.289 5.255 1.00 96.06 95 LEU A O 1
ATOM 739 N N . ASP A 1 96 ? -11.785 8.306 4.248 1.00 93.06 96 ASP A N 1
ATOM 740 C CA . ASP A 1 96 ? -13.006 7.656 4.757 1.00 93.06 96 ASP A CA 1
ATOM 741 C C . ASP A 1 96 ? -12.966 7.495 6.290 1.00 93.06 96 ASP A C 1
ATOM 743 O O . ASP A 1 96 ? -13.999 7.370 6.952 1.00 93.06 96 ASP A O 1
ATOM 747 N N . LEU A 1 97 ? -11.757 7.518 6.858 1.00 91.69 97 LEU A N 1
ATOM 748 C CA . LEU A 1 97 ? -11.487 7.467 8.294 1.00 91.69 97 LEU A CA 1
ATOM 749 C C . LEU A 1 97 ? -11.291 8.861 8.912 1.00 91.69 97 LEU A C 1
ATOM 751 O O . LEU A 1 97 ? -10.941 8.958 10.081 1.00 91.69 97 LEU A O 1
ATOM 755 N N . GLY A 1 98 ? -11.476 9.939 8.143 1.00 91.06 98 GLY A N 1
ATOM 756 C CA . GLY A 1 98 ? -11.216 11.308 8.599 1.00 91.06 98 GLY A CA 1
ATOM 757 C C . GLY A 1 98 ? -9.732 11.694 8.631 1.00 91.06 98 GLY A C 1
ATOM 758 O O . GLY A 1 98 ? -9.384 12.727 9.193 1.00 91.06 98 GLY A O 1
ATOM 759 N N . LEU A 1 99 ? -8.848 10.897 8.019 1.00 93.50 99 LEU A N 1
ATOM 760 C CA . LEU A 1 99 ? -7.403 11.124 8.019 1.00 93.50 99 LEU A CA 1
ATOM 761 C C . LEU A 1 99 ? -6.934 11.642 6.641 1.00 93.50 99 LEU A C 1
ATOM 763 O O . LEU A 1 99 ? -6.894 10.874 5.668 1.00 93.50 99 LEU A O 1
ATOM 767 N N . PRO A 1 100 ? -6.520 12.919 6.508 1.00 95.19 100 PRO A N 1
ATOM 768 C CA . PRO A 1 100 ? -6.109 13.519 5.233 1.00 95.19 100 PRO A CA 1
ATOM 769 C C . PRO A 1 100 ? -4.682 13.108 4.807 1.00 95.19 100 PRO A C 1
ATOM 771 O O . PRO A 1 100 ? -3.868 13.930 4.403 1.00 95.19 100 PRO A O 1
ATOM 774 N N . LEU A 1 101 ? -4.368 11.812 4.879 1.00 96.38 101 LEU A N 1
ATOM 775 C CA . LEU A 1 101 ? -3.035 11.252 4.619 1.00 96.38 101 LEU A CA 1
ATOM 776 C C . LEU A 1 101 ? -2.737 11.024 3.129 1.00 96.38 101 LEU A C 1
ATOM 778 O O . LEU A 1 101 ? -1.614 10.676 2.769 1.00 96.38 101 LEU A O 1
ATOM 782 N N . GLY A 1 102 ? -3.734 11.159 2.252 1.00 97.06 102 GLY A N 1
ATOM 783 C CA . GLY A 1 102 ? -3.548 10.996 0.808 1.00 97.06 102 GLY A CA 1
ATOM 784 C C . GLY A 1 102 ? -3.177 9.572 0.374 1.00 97.06 102 GLY A C 1
ATOM 785 O O . GLY A 1 102 ? -2.535 9.406 -0.663 1.00 97.06 102 GLY A O 1
ATOM 786 N N . VAL A 1 103 ? -3.579 8.552 1.140 1.00 98.12 103 VAL A N 1
ATOM 787 C CA . VAL A 1 103 ? -3.340 7.139 0.816 1.00 98.12 103 VAL A CA 1
ATOM 788 C C . VAL A 1 103 ? -4.654 6.392 0.581 1.00 98.12 103 VAL A C 1
ATOM 790 O O . VAL A 1 103 ? -5.671 6.620 1.245 1.00 98.12 103 VAL A O 1
ATOM 793 N N . ARG A 1 104 ? -4.626 5.491 -0.399 1.00 98.31 104 ARG A N 1
ATOM 794 C CA . ARG A 1 104 ? -5.662 4.495 -0.660 1.00 98.31 104 ARG A CA 1
ATOM 795 C C . ARG A 1 104 ? -5.048 3.106 -0.693 1.00 98.31 104 ARG A C 1
ATOM 797 O O . ARG A 1 104 ? -3.945 2.931 -1.209 1.00 98.31 104 ARG A O 1
ATOM 804 N N . ALA A 1 105 ? -5.791 2.139 -0.175 1.00 98.50 105 ALA A N 1
ATOM 805 C CA . ALA A 1 105 ? -5.472 0.725 -0.228 1.00 98.50 105 ALA A CA 1
ATOM 806 C C . ALA A 1 105 ? -6.489 0.028 -1.139 1.00 98.50 105 ALA A C 1
ATOM 808 O O . ALA A 1 105 ? -7.644 -0.175 -0.761 1.00 98.50 105 ALA A O 1
ATOM 809 N N . LEU A 1 106 ? -6.065 -0.298 -2.361 1.00 98.31 106 LEU A N 1
ATOM 810 C CA . LEU A 1 106 ? -6.892 -0.970 -3.358 1.00 98.31 106 LEU A CA 1
ATOM 811 C C . LEU A 1 106 ? -6.631 -2.478 -3.297 1.00 98.31 106 LEU A C 1
ATOM 813 O O . LEU A 1 106 ? -5.584 -2.951 -3.736 1.00 98.31 106 LEU A O 1
ATOM 817 N N . ALA A 1 107 ? -7.569 -3.235 -2.739 1.00 98.56 107 ALA A N 1
ATOM 818 C CA . ALA A 1 107 ? -7.529 -4.689 -2.712 1.00 98.56 107 ALA A CA 1
ATOM 819 C C . ALA A 1 107 ? -8.156 -5.249 -3.993 1.00 98.56 107 ALA A C 1
ATOM 821 O O . ALA A 1 107 ? -9.339 -5.036 -4.255 1.00 98.56 107 ALA A O 1
ATOM 822 N N . VAL A 1 108 ? -7.372 -5.975 -4.786 1.00 98.44 108 VAL A N 1
ATOM 823 C CA . VAL A 1 108 ? -7.782 -6.491 -6.100 1.00 98.44 108 VAL A CA 1
ATOM 824 C C . VAL A 1 108 ? -7.600 -8.000 -6.142 1.00 98.44 108 VAL A C 1
ATOM 826 O O . VAL A 1 108 ? -6.584 -8.528 -5.680 1.00 98.44 108 VAL A O 1
ATOM 829 N N . GLU A 1 109 ? -8.557 -8.712 -6.732 1.00 97.56 109 GLU A N 1
ATOM 830 C CA . GLU A 1 109 ? -8.372 -10.121 -7.068 1.00 97.56 109 GLU A CA 1
ATOM 831 C C . GLU A 1 109 ? -7.219 -10.294 -8.070 1.00 97.56 109 GLU A C 1
ATOM 833 O O . GLU A 1 109 ? -7.223 -9.731 -9.166 1.00 97.56 109 GLU A O 1
ATOM 838 N N . ARG A 1 110 ? -6.230 -11.130 -7.733 1.00 96.75 110 ARG A N 1
ATOM 839 C CA . ARG A 1 110 ? -4.969 -11.263 -8.488 1.00 96.75 110 ARG A CA 1
ATOM 840 C C . ARG A 1 110 ? -5.171 -11.573 -9.973 1.00 96.75 110 ARG A C 1
ATOM 842 O O . ARG A 1 110 ? -4.399 -11.100 -10.802 1.00 96.75 110 ARG A O 1
ATOM 849 N N . LYS A 1 111 ? -6.198 -12.359 -10.315 1.00 96.75 111 LYS A N 1
ATOM 850 C CA . LYS A 1 111 ? -6.509 -12.747 -11.703 1.00 96.75 111 LYS A CA 1
ATOM 851 C C . LYS A 1 111 ? -7.001 -11.581 -12.571 1.00 96.75 111 LYS A C 1
ATOM 853 O O . LYS A 1 111 ? -6.860 -11.665 -13.785 1.00 96.75 111 LYS A O 1
ATOM 858 N N . HIS A 1 112 ? -7.537 -10.527 -11.955 1.00 96.88 112 HIS A N 1
ATOM 859 C CA . HIS A 1 112 ? -8.077 -9.348 -12.636 1.00 96.88 112 HIS A CA 1
ATOM 860 C C . HIS A 1 112 ? -7.047 -8.224 -12.793 1.00 96.88 112 HIS A C 1
ATOM 862 O O . HIS A 1 112 ? -7.327 -7.220 -13.439 1.00 96.88 112 HIS A O 1
ATOM 868 N N . LEU A 1 113 ? -5.840 -8.380 -12.239 1.00 96.56 113 LEU A N 1
ATOM 869 C CA . LEU A 1 113 ? -4.798 -7.375 -12.398 1.00 96.56 113 LEU A CA 1
ATOM 870 C C . LEU A 1 113 ? -4.314 -7.274 -13.853 1.00 96.56 113 LEU A C 1
ATOM 872 O O . LEU A 1 113 ? -3.988 -8.3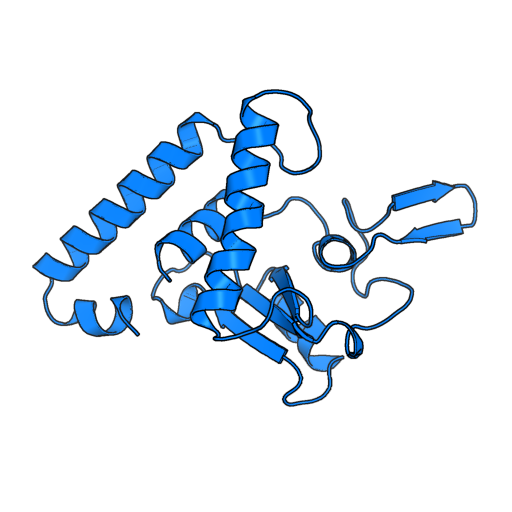03 -14.461 1.00 96.56 113 LEU A O 1
ATOM 876 N N . PRO A 1 114 ? -4.131 -6.047 -14.378 1.00 94.25 114 PRO A N 1
ATOM 877 C CA . PRO A 1 114 ? -3.509 -5.834 -15.674 1.00 94.25 114 PRO A CA 1
ATOM 878 C C . PRO A 1 114 ? -2.122 -6.486 -15.753 1.00 94.25 114 PRO A C 1
ATOM 880 O O . PRO A 1 114 ? -1.313 -6.447 -14.812 1.00 94.25 114 PRO A O 1
ATOM 883 N N . ARG A 1 115 ? -1.843 -7.100 -16.903 1.00 92.19 115 ARG A N 1
ATOM 884 C CA . ARG A 1 115 ? -0.555 -7.731 -17.216 1.00 92.19 115 ARG A CA 1
ATOM 885 C C . ARG A 1 115 ? 0.281 -6.822 -18.113 1.00 92.19 115 ARG A C 1
ATOM 887 O O . ARG A 1 115 ? -0.251 -5.967 -18.810 1.00 92.19 115 ARG A O 1
ATOM 894 N N . GLY A 1 116 ? 1.589 -7.060 -18.128 1.00 91.38 116 GLY A N 1
ATOM 895 C CA . GLY A 1 116 ? 2.523 -6.333 -18.984 1.00 91.38 116 GLY A CA 1
ATOM 896 C C . GLY A 1 116 ? 3.065 -5.065 -18.331 1.00 91.38 116 GLY A C 1
ATOM 897 O O . GLY A 1 116 ? 3.404 -5.069 -17.147 1.00 91.38 116 GLY A O 1
ATOM 898 N N . VAL A 1 117 ? 3.202 -4.014 -19.137 1.00 93.31 117 VAL A N 1
ATOM 899 C CA . VAL A 1 117 ? 3.811 -2.738 -18.742 1.00 93.31 117 VAL A CA 1
ATOM 900 C C . VAL A 1 117 ? 2.941 -2.055 -17.674 1.00 93.31 117 VAL A C 1
ATOM 902 O O . VAL A 1 117 ? 1.724 -1.972 -17.858 1.00 93.31 117 VAL A O 1
ATOM 905 N N . PRO A 1 118 ? 3.518 -1.572 -16.557 1.00 94.06 118 PRO A N 1
ATOM 906 C CA . PRO A 1 118 ? 2.770 -0.787 -15.584 1.00 94.06 118 PRO A CA 1
ATOM 907 C C . PRO A 1 118 ? 2.241 0.493 -16.234 1.00 94.06 118 PRO A C 1
ATOM 909 O O . PRO A 1 118 ? 2.925 1.118 -17.041 1.00 94.06 118 PRO A O 1
ATOM 912 N N . PHE A 1 119 ? 1.029 0.907 -15.863 1.00 91.31 119 PHE A N 1
ATOM 913 C CA . PHE A 1 119 ? 0.431 2.130 -16.411 1.00 91.31 119 PHE A CA 1
ATOM 914 C C . PHE A 1 119 ? 1.232 3.391 -16.046 1.00 91.31 119 PHE A C 1
ATOM 916 O O . PHE A 1 119 ? 1.165 4.387 -16.760 1.00 91.31 119 PHE A O 1
ATOM 923 N N . GLU A 1 120 ? 1.975 3.341 -14.939 1.00 92.38 120 GLU A N 1
ATOM 924 C CA . GLU A 1 120 ? 2.890 4.384 -14.494 1.00 92.38 120 GLU A CA 1
ATOM 925 C C . GLU A 1 120 ? 4.215 3.724 -14.076 1.00 92.38 120 GLU A C 1
ATOM 927 O O . GLU A 1 120 ? 4.341 3.256 -12.943 1.00 92.38 120 GLU A O 1
ATOM 932 N N . PRO A 1 121 ? 5.191 3.594 -14.993 1.00 93.12 121 PRO A N 1
ATOM 933 C CA . PRO A 1 121 ? 6.506 3.067 -14.656 1.00 93.12 121 PRO A CA 1
ATOM 934 C C . PRO A 1 121 ? 7.279 4.058 -13.778 1.00 93.12 121 PRO A C 1
ATOM 936 O O . PRO A 1 121 ? 7.197 5.272 -13.956 1.00 93.12 121 PRO A O 1
ATOM 939 N N . GLY A 1 122 ? 8.084 3.541 -12.855 1.00 91.19 122 GLY A N 1
ATOM 940 C CA . GLY A 1 122 ? 8.939 4.356 -11.999 1.00 91.19 122 GLY A CA 1
ATOM 941 C C . GLY A 1 122 ? 9.846 3.510 -11.113 1.00 91.19 122 GLY A C 1
ATOM 942 O O . GLY A 1 122 ? 10.013 2.306 -11.320 1.00 91.19 122 GLY A O 1
ATOM 943 N N . GLY A 1 123 ? 10.440 4.134 -10.095 1.00 91.00 123 G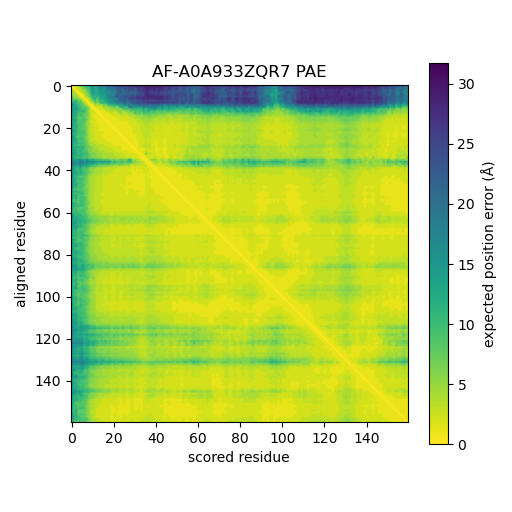LY A N 1
ATOM 944 C CA . GLY A 1 123 ? 11.229 3.402 -9.103 1.00 91.00 123 GLY A CA 1
ATOM 945 C C . GLY A 1 123 ? 10.403 2.281 -8.461 1.00 91.00 123 GLY A C 1
ATOM 946 O O . GLY A 1 123 ? 9.249 2.488 -8.118 1.00 91.00 123 GLY A O 1
ATOM 947 N N . GLY A 1 124 ? 10.970 1.083 -8.314 1.00 91.56 124 GLY A N 1
ATOM 948 C CA . GLY A 1 124 ? 10.270 -0.065 -7.712 1.00 91.56 124 GLY A CA 1
ATOM 949 C C . GLY A 1 124 ? 9.361 -0.866 -8.653 1.00 91.56 124 GLY A C 1
ATOM 950 O O . GLY A 1 124 ? 9.165 -2.049 -8.406 1.00 91.56 124 GLY A O 1
ATOM 951 N N . THR A 1 125 ? 8.889 -0.313 -9.778 1.00 95.56 125 THR A N 1
ATOM 952 C CA . THR A 1 125 ? 8.010 -1.073 -10.694 1.00 95.56 125 THR A CA 1
ATOM 953 C C . THR A 1 125 ? 8.770 -2.035 -11.607 1.00 95.56 125 THR A C 1
ATOM 955 O O . THR A 1 125 ? 8.169 -2.924 -12.211 1.00 95.56 125 THR A O 1
ATOM 958 N N . ALA A 1 126 ? 10.080 -1.841 -11.764 1.00 95.25 126 ALA A N 1
ATOM 959 C CA . ALA A 1 126 ? 10.963 -2.697 -12.549 1.00 95.25 126 ALA A CA 1
ATOM 960 C C . ALA A 1 126 ? 11.751 -3.644 -11.635 1.00 95.25 126 ALA A C 1
ATOM 962 O O . ALA A 1 126 ? 12.293 -3.226 -10.614 1.00 95.25 126 ALA A O 1
ATOM 963 N N . ARG A 1 127 ? 11.854 -4.912 -12.043 1.00 94.12 127 ARG A N 1
ATOM 964 C CA . ARG A 1 127 ? 12.716 -5.922 -11.415 1.00 94.12 127 ARG A CA 1
ATOM 965 C C . ARG A 1 127 ? 14.118 -5.915 -12.024 1.00 94.12 127 ARG A C 1
ATOM 967 O O . ARG A 1 127 ? 15.091 -6.079 -11.299 1.00 94.12 127 ARG A O 1
ATOM 974 N N . LEU A 1 128 ? 14.217 -5.771 -13.346 1.00 94.81 128 LEU A N 1
ATOM 975 C CA . LEU A 1 128 ? 15.489 -5.703 -14.064 1.00 94.81 128 LEU A CA 1
ATOM 976 C C . LEU A 1 128 ? 15.353 -4.781 -15.272 1.00 94.81 128 LEU A C 1
ATOM 978 O O . LEU A 1 128 ? 14.362 -4.852 -15.999 1.00 94.81 128 LEU A O 1
ATOM 982 N N . VAL A 1 129 ? 16.361 -3.942 -15.481 1.00 94.56 129 VAL A N 1
ATOM 983 C CA . VAL A 1 129 ? 16.450 -3.021 -16.615 1.00 94.56 129 VAL A CA 1
ATOM 984 C C . VAL A 1 129 ? 17.740 -3.318 -17.364 1.00 94.56 129 VAL A C 1
ATOM 986 O O . VAL A 1 129 ? 18.798 -3.434 -16.748 1.00 94.56 129 VAL A O 1
ATOM 989 N N . ALA A 1 130 ? 17.646 -3.435 -18.684 1.00 95.06 130 ALA A N 1
ATOM 990 C CA . ALA A 1 130 ? 18.776 -3.632 -19.578 1.00 95.06 130 ALA A CA 1
ATOM 991 C C . ALA A 1 130 ? 18.548 -2.853 -20.887 1.00 95.06 130 ALA A C 1
ATOM 993 O O . ALA A 1 130 ? 17.429 -2.400 -21.150 1.00 95.06 130 ALA A O 1
ATOM 994 N N . PRO A 1 131 ? 19.579 -2.677 -21.730 1.00 96.75 131 PRO A N 1
ATOM 995 C CA . PRO A 1 131 ? 19.403 -2.024 -23.021 1.00 96.75 131 PRO A CA 1
ATOM 996 C C . PRO A 1 131 ? 18.319 -2.719 -23.862 1.00 96.75 131 PRO A C 1
ATOM 998 O O . PRO A 1 131 ? 18.427 -3.900 -24.182 1.00 96.75 131 PRO A O 1
ATOM 1001 N N . GLY A 1 132 ? 17.260 -1.982 -24.206 1.00 94.38 132 GLY A N 1
ATOM 1002 C CA . GLY A 1 132 ? 16.176 -2.449 -25.078 1.00 94.38 132 GLY A CA 1
ATOM 1003 C C . GLY A 1 132 ? 15.089 -3.312 -24.423 1.00 94.38 132 GLY A C 1
ATOM 1004 O O . GLY A 1 132 ? 14.122 -3.645 -25.104 1.00 94.38 132 GLY A O 1
ATOM 1005 N N . TRP A 1 133 ? 15.185 -3.661 -23.134 1.00 94.56 133 TRP A N 1
ATOM 1006 C CA . TRP A 1 133 ? 14.140 -4.445 -22.463 1.00 94.56 133 TRP A CA 1
ATOM 1007 C C . TRP A 1 133 ? 14.068 -4.219 -20.949 1.00 94.56 133 TRP A C 1
ATOM 1009 O O . TRP A 1 133 ? 15.039 -3.861 -20.283 1.00 94.56 133 TRP A O 1
ATOM 1019 N N . VAL A 1 134 ? 12.878 -4.460 -20.394 1.00 96.19 134 VAL A N 1
ATOM 1020 C CA . VAL A 1 134 ? 12.589 -4.335 -18.962 1.00 96.19 134 VAL A CA 1
ATOM 1021 C C . VAL A 1 134 ? 11.801 -5.554 -18.502 1.00 96.19 134 VAL A C 1
ATOM 1023 O O . VAL A 1 134 ? 10.788 -5.911 -19.102 1.00 96.19 134 VAL A O 1
ATOM 1026 N N . ILE A 1 135 ? 12.238 -6.169 -17.404 1.00 95.75 135 ILE A N 1
ATOM 1027 C CA . ILE A 1 135 ? 11.422 -7.128 -16.658 1.00 95.75 135 ILE A CA 1
ATOM 1028 C C . ILE A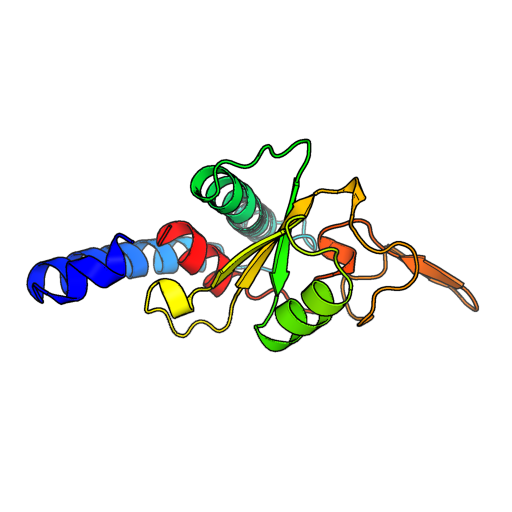 1 135 ? 10.710 -6.348 -15.560 1.00 95.75 135 ILE A C 1
ATOM 1030 O O . ILE A 1 135 ? 11.339 -5.855 -14.622 1.00 95.75 135 ILE A O 1
ATOM 1034 N N . TRP A 1 136 ? 9.390 -6.242 -15.674 1.00 96.94 136 TRP A N 1
ATOM 1035 C CA . TRP A 1 136 ? 8.553 -5.586 -14.673 1.00 96.94 136 TRP A CA 1
ATOM 1036 C C . TRP A 1 136 ? 8.422 -6.431 -13.403 1.00 96.94 136 TRP A C 1
ATOM 1038 O O . TRP A 1 136 ? 8.482 -7.664 -13.443 1.00 96.94 136 TRP A O 1
ATOM 1048 N N . ALA A 1 137 ? 8.241 -5.759 -12.269 1.00 96.00 137 ALA A N 1
ATOM 1049 C CA . ALA A 1 137 ? 7.969 -6.397 -10.991 1.00 96.00 137 ALA A CA 1
ATOM 1050 C C . ALA A 1 137 ? 6.620 -7.143 -11.011 1.00 96.00 137 ALA A C 1
ATOM 1052 O O . ALA A 1 137 ? 5.807 -7.031 -11.940 1.00 96.00 137 ALA A O 1
ATOM 1053 N N . GLN A 1 138 ? 6.377 -7.935 -9.971 1.00 95.38 138 GLN A N 1
ATOM 1054 C CA . GLN A 1 138 ? 5.054 -8.503 -9.727 1.00 95.38 138 GLN A CA 1
ATOM 1055 C C . GLN A 1 138 ? 4.210 -7.543 -8.888 1.00 95.38 138 GLN A C 1
ATOM 1057 O O . GLN A 1 138 ? 4.703 -6.535 -8.390 1.00 95.38 138 GLN A O 1
ATOM 1062 N N . ALA A 1 139 ? 2.916 -7.830 -8.773 1.00 95.81 139 ALA A N 1
ATOM 1063 C CA . ALA A 1 139 ? 2.085 -7.127 -7.806 1.00 95.81 139 ALA A CA 1
ATOM 1064 C C . ALA A 1 139 ? 2.546 -7.479 -6.375 1.00 95.81 139 ALA A C 1
ATOM 1066 O O . ALA A 1 139 ? 2.843 -8.654 -6.135 1.00 95.81 139 ALA A O 1
ATOM 1067 N N . PRO A 1 140 ? 2.551 -6.519 -5.435 1.00 96.50 140 PRO A N 1
ATOM 1068 C CA . PRO A 1 140 ? 2.002 -5.163 -5.569 1.00 96.50 140 PRO A CA 1
ATOM 1069 C C . PRO A 1 140 ? 2.944 -4.150 -6.242 1.00 96.50 140 PRO A C 1
ATOM 1071 O O . PRO A 1 140 ? 2.451 -3.266 -6.939 1.00 96.50 140 PRO A O 1
ATOM 1074 N N . ASP A 1 141 ? 4.263 -4.325 -6.135 1.00 95.81 141 ASP A N 1
ATOM 1075 C CA . ASP A 1 141 ? 5.300 -3.357 -6.538 1.00 95.81 141 ASP A CA 1
ATOM 1076 C C . ASP A 1 141 ? 5.153 -2.801 -7.960 1.00 95.81 141 ASP A C 1
ATOM 1078 O O . ASP A 1 141 ? 5.416 -1.623 -8.208 1.00 95.81 141 ASP A O 1
ATOM 1082 N N . ARG A 1 142 ? 4.670 -3.615 -8.912 1.00 96.38 142 ARG A N 1
ATOM 1083 C CA . ARG A 1 142 ? 4.394 -3.166 -10.291 1.00 96.38 142 ARG A CA 1
ATOM 1084 C C . ARG A 1 142 ? 3.450 -1.956 -10.353 1.00 96.38 142 ARG A C 1
ATOM 1086 O O . ARG A 1 142 ? 3.495 -1.216 -11.329 1.00 96.38 142 ARG A O 1
ATOM 1093 N N . PHE A 1 143 ? 2.604 -1.760 -9.347 1.00 96.69 143 PHE A N 1
ATOM 1094 C CA . PHE A 1 143 ? 1.589 -0.708 -9.293 1.00 96.69 143 PHE A CA 1
ATOM 1095 C C . PHE A 1 143 ? 1.896 0.385 -8.252 1.00 96.69 143 PHE A C 1
ATOM 1097 O O . PHE A 1 143 ? 1.130 1.339 -8.127 1.00 96.69 143 PHE A O 1
ATOM 1104 N N . GLU A 1 144 ? 3.020 0.286 -7.537 1.00 96.19 144 GLU A N 1
ATOM 1105 C CA . GLU A 1 144 ? 3.406 1.190 -6.443 1.00 96.19 144 GLU A CA 1
ATOM 1106 C C . GLU A 1 144 ? 4.654 2.005 -6.806 1.00 96.19 144 GLU A C 1
ATOM 1108 O O . GLU A 1 144 ? 5.683 1.959 -6.138 1.00 96.19 144 GLU A O 1
ATOM 1113 N N . ALA A 1 145 ? 4.583 2.749 -7.911 1.00 94.62 145 ALA A N 1
ATOM 1114 C CA . ALA A 1 145 ? 5.740 3.463 -8.440 1.00 94.62 145 ALA A CA 1
ATOM 1115 C C . ALA A 1 145 ? 6.292 4.542 -7.487 1.00 94.62 145 ALA A C 1
ATOM 1117 O O . ALA A 1 145 ? 5.584 5.455 -7.065 1.00 94.62 145 ALA A O 1
ATOM 1118 N N . GLY A 1 146 ? 7.597 4.523 -7.251 1.00 92.62 146 GLY A N 1
ATOM 1119 C CA . GLY A 1 146 ? 8.312 5.506 -6.443 1.00 92.62 146 GLY A CA 1
ATOM 1120 C C . GLY A 1 146 ? 8.476 5.084 -4.985 1.00 92.62 146 GLY A C 1
ATOM 1121 O O . GLY A 1 146 ? 8.467 3.901 -4.652 1.00 92.62 146 GLY A O 1
ATOM 1122 N N . THR A 1 147 ? 8.707 6.068 -4.120 1.00 93.38 147 THR A N 1
ATOM 1123 C CA . THR A 1 147 ? 8.840 5.843 -2.678 1.00 93.38 147 THR A CA 1
ATOM 1124 C C . THR A 1 147 ? 7.452 5.644 -2.067 1.00 93.38 147 THR A C 1
ATOM 1126 O O . THR A 1 147 ? 6.607 6.531 -2.221 1.00 93.38 147 THR A O 1
ATOM 1129 N N . PRO A 1 148 ? 7.188 4.522 -1.373 1.00 94.00 148 PRO A N 1
ATOM 1130 C CA . PRO A 1 148 ? 5.908 4.312 -0.711 1.00 94.00 148 PRO A CA 1
ATOM 1131 C C . PRO A 1 148 ? 5.666 5.334 0.404 1.00 94.00 148 PRO A C 1
ATOM 1133 O O . PRO A 1 148 ? 6.600 5.777 1.073 1.00 94.00 148 PRO A O 1
ATOM 1136 N N . ALA A 1 149 ? 4.401 5.670 0.657 1.00 95.69 149 ALA A N 1
ATOM 1137 C CA . ALA A 1 149 ? 4.002 6.526 1.775 1.00 95.69 149 ALA A CA 1
ATOM 1138 C C . ALA A 1 149 ? 3.974 5.721 3.092 1.00 95.69 149 ALA A C 1
ATOM 1140 O O . ALA A 1 149 ? 2.912 5.503 3.668 1.00 95.69 149 ALA A O 1
ATOM 1141 N N . ILE A 1 150 ? 5.140 5.229 3.529 1.00 97.25 150 ILE A N 1
ATOM 1142 C CA . ILE A 1 150 ? 5.296 4.197 4.574 1.00 97.25 150 ILE A CA 1
ATOM 1143 C C . ILE A 1 150 ? 4.541 4.560 5.859 1.00 97.25 150 ILE A C 1
ATOM 1145 O O . ILE A 1 150 ? 3.693 3.795 6.308 1.00 97.25 150 ILE A O 1
ATOM 1149 N N . VAL A 1 151 ? 4.803 5.744 6.420 1.00 97.62 151 VAL A N 1
ATOM 1150 C CA . VAL A 1 151 ? 4.175 6.194 7.675 1.00 97.62 151 VAL A CA 1
ATOM 1151 C C . VAL A 1 151 ? 2.662 6.348 7.512 1.00 97.62 151 VAL A C 1
ATOM 1153 O O . VAL A 1 151 ? 1.903 5.946 8.387 1.00 97.62 151 VAL A O 1
ATOM 1156 N N . ASN A 1 152 ? 2.207 6.851 6.364 1.00 97.94 152 ASN A N 1
ATOM 1157 C CA . ASN A 1 152 ? 0.784 7.048 6.081 1.00 97.94 152 ASN A CA 1
ATOM 1158 C C . ASN A 1 152 ? 0.048 5.709 5.951 1.00 97.94 152 ASN A C 1
ATOM 1160 O O . ASN A 1 152 ? -1.098 5.597 6.374 1.00 97.94 152 ASN A O 1
ATOM 1164 N N . VAL A 1 153 ? 0.702 4.693 5.380 1.00 98.44 153 VAL A N 1
ATOM 1165 C CA . VAL A 1 153 ? 0.178 3.323 5.304 1.00 98.44 153 VAL A CA 1
ATOM 1166 C C . VAL A 1 153 ? 0.087 2.691 6.692 1.00 98.44 153 VAL A C 1
ATOM 1168 O O . VAL A 1 153 ? -0.929 2.080 7.010 1.00 98.44 153 VAL A O 1
ATOM 1171 N N . ILE A 1 154 ? 1.103 2.878 7.537 1.00 97.94 154 ILE A N 1
ATOM 1172 C CA . ILE A 1 154 ? 1.082 2.388 8.922 1.00 97.94 154 ILE A CA 1
ATOM 1173 C C . ILE A 1 154 ? -0.037 3.076 9.717 1.00 97.94 154 ILE A C 1
ATOM 1175 O O . ILE A 1 154 ? -0.799 2.405 10.408 1.00 97.94 154 ILE A O 1
ATOM 1179 N N . ALA A 1 155 ? -0.190 4.395 9.568 1.00 97.94 155 ALA A N 1
ATOM 1180 C CA . ALA A 1 155 ? -1.271 5.152 10.191 1.00 97.94 155 ALA A CA 1
ATOM 1181 C C . ALA A 1 155 ? -2.656 4.701 9.695 1.00 97.94 155 ALA A C 1
ATOM 1183 O O . ALA A 1 155 ? -3.561 4.522 10.504 1.00 97.94 155 ALA A O 1
ATOM 1184 N N . LEU A 1 156 ? -2.813 4.459 8.385 1.00 98.12 156 LEU A N 1
ATOM 1185 C CA . LEU A 1 156 ? -4.039 3.894 7.818 1.00 98.12 156 LEU A CA 1
ATOM 1186 C C . LEU A 1 156 ? -4.371 2.549 8.468 1.00 98.12 156 LEU A C 1
ATOM 1188 O O . LEU A 1 156 ? -5.497 2.358 8.904 1.00 98.12 156 LEU A O 1
ATOM 1192 N N . ALA A 1 157 ? -3.404 1.634 8.549 1.00 97.88 157 ALA A N 1
ATOM 1193 C CA . ALA A 1 157 ? -3.624 0.317 9.136 1.00 97.88 157 ALA A CA 1
ATOM 1194 C C . ALA A 1 157 ? -3.948 0.380 10.630 1.00 97.88 157 ALA A C 1
ATOM 1196 O O . ALA A 1 157 ? -4.814 -0.347 11.092 1.00 97.88 157 ALA A O 1
ATOM 1197 N N . LYS A 1 158 ? -3.298 1.271 11.386 1.00 96.81 158 LYS A N 1
ATOM 1198 C CA . LYS A 1 158 ? -3.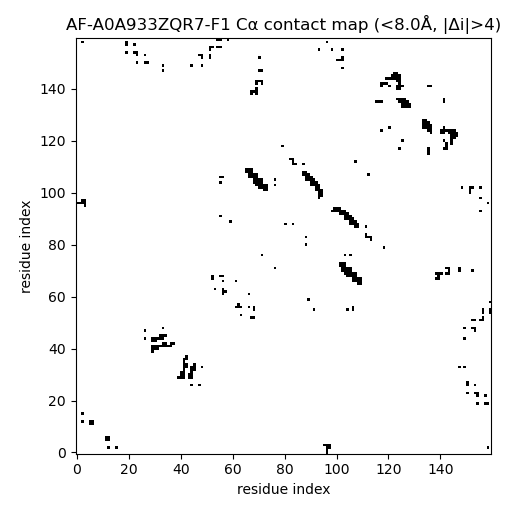587 1.469 12.812 1.00 96.81 158 LYS A CA 1
ATOM 1199 C C . LYS A 1 158 ? -4.992 2.040 13.059 1.00 96.81 158 LYS A C 1
ATOM 1201 O O . LYS A 1 158 ? -5.522 1.862 14.149 1.00 96.81 158 LYS A O 1
ATOM 1206 N N . ALA A 1 159 ? -5.567 2.725 12.071 1.00 96.00 159 ALA A N 1
ATOM 1207 C CA . ALA A 1 159 ? -6.896 3.327 12.133 1.00 96.00 159 ALA A CA 1
ATOM 1208 C C . ALA A 1 159 ? -8.042 2.404 11.660 1.00 96.00 159 ALA A C 1
ATOM 1210 O O . ALA A 1 159 ? -9.208 2.798 11.774 1.00 96.00 159 ALA A O 1
ATOM 1211 N N . LEU A 1 160 ? -7.729 1.233 11.090 1.00 94.88 160 LEU A N 1
ATOM 1212 C CA . LEU A 1 160 ? -8.696 0.259 10.558 1.00 94.88 160 LEU A CA 1
ATOM 1213 C C . LEU A 1 160 ? -9.114 -0.793 11.580 1.00 94.88 160 LEU A C 1
ATOM 1215 O O . LEU A 1 160 ? -10.276 -1.249 11.429 1.00 94.88 160 LEU A O 1
#